Protein AF-A0A3E1RCQ3-F1 (afdb_monomer_lite)

Sequence (112 aa):
MHATRLQGERLDAWVAKAAGLQRQTLVPQPGERYDADGPSWHPDTFHPSVDWTHAARFLMDDWYNLEDCIANWFGPDWSLVPAFKAEPLAWFMRAFVATHFGEVLEDSAPAL

Foldseek 3Di:
DFLLPDDQLLLQLLLLVLLQAAEDPDDDDVPDEDDLPDSHDYSVHQTQQADCVNVVVLCVVCVVQLLVQQCVVQNNVSVPDPVCVVRVSNSSSSSSSCSRPNGDDDPDRDDD

Secondary structure (DSSP, 8-state):
-BGGG--HHHHHHHHHHHTTPEEP-SPPPTTPPP-TTSSEE-TTT--TTT-HHHHHHHHHHHHHHHHHHHHHHH-TTGGG-HHHHHSHHHHHHHHHHHHHH-SB--SSPPP-

Organism: NCBI:txid2184758

Structure (mmCIF, N/CA/C/O backbone):
data_AF-A0A3E1RCQ3-F1
#
_entry.id   AF-A0A3E1RCQ3-F1
#
loop_
_atom_site.group_PDB
_atom_site.id
_atom_site.type_symbol
_atom_site.label_atom_id
_atom_site.label_alt_id
_atom_site.label_comp_id
_atom_site.label_asym_id
_atom_site.label_entity_id
_atom_site.label_seq_id
_atom_site.pdbx_PDB_ins_code
_atom_site.Cartn_x
_atom_site.Cartn_y
_atom_site.Cartn_z
_atom_site.occupancy
_atom_site.B_iso_or_equiv
_atom_site.auth_seq_id
_atom_site.auth_comp_id
_atom_site.auth_asym_id
_atom_site.auth_atom_id
_atom_site.pdbx_PDB_model_num
ATOM 1 N N . MET A 1 1 ? -13.607 6.918 -4.939 1.00 90.81 1 MET A N 1
ATOM 2 C CA . MET A 1 1 ? -13.455 5.639 -4.209 1.00 90.81 1 MET A CA 1
ATOM 3 C C . MET A 1 1 ? -12.667 5.847 -2.920 1.00 90.81 1 MET A C 1
ATOM 5 O O . MET A 1 1 ? -11.805 6.708 -2.899 1.00 90.81 1 MET A O 1
ATOM 9 N N . HIS A 1 2 ? -12.924 5.071 -1.860 1.00 94.00 2 HIS A N 1
ATOM 10 C CA . HIS A 1 2 ? -12.123 5.148 -0.628 1.00 94.00 2 HIS A CA 1
ATOM 11 C C . HIS A 1 2 ? -10.822 4.331 -0.744 1.00 94.00 2 HIS A C 1
ATOM 13 O O . HIS A 1 2 ? -10.877 3.204 -1.240 1.00 94.00 2 HIS A O 1
ATOM 19 N N . ALA A 1 3 ? -9.689 4.842 -0.252 1.00 94.44 3 ALA A N 1
ATOM 20 C CA . ALA A 1 3 ? -8.379 4.181 -0.316 1.00 94.44 3 ALA A CA 1
ATOM 21 C C . ALA A 1 3 ? -8.403 2.783 0.322 1.00 94.44 3 ALA A C 1
ATOM 23 O O . ALA A 1 3 ? -7.903 1.823 -0.257 1.00 94.44 3 ALA A O 1
ATOM 24 N N . THR A 1 4 ? -9.113 2.623 1.443 1.00 95.75 4 THR A N 1
ATOM 25 C CA . THR A 1 4 ? -9.301 1.323 2.118 1.00 95.75 4 THR A CA 1
ATOM 26 C C . THR A 1 4 ? -10.014 0.256 1.272 1.00 95.75 4 THR A C 1
ATOM 28 O O . THR A 1 4 ? -9.994 -0.919 1.629 1.00 95.75 4 THR A O 1
ATOM 31 N N . ARG A 1 5 ? -10.640 0.638 0.149 1.00 95.19 5 ARG A N 1
ATOM 32 C CA . ARG A 1 5 ? -11.326 -0.270 -0.789 1.00 95.19 5 ARG A CA 1
ATOM 33 C C . ARG A 1 5 ? -10.487 -0.628 -2.021 1.00 95.19 5 ARG A C 1
ATOM 35 O O . ARG A 1 5 ? -10.973 -1.364 -2.874 1.00 95.19 5 ARG A O 1
ATOM 42 N N . LEU A 1 6 ? -9.258 -0.122 -2.139 1.00 95.69 6 LEU A N 1
ATOM 43 C CA . LEU A 1 6 ? -8.350 -0.482 -3.230 1.00 95.69 6 LEU A CA 1
ATOM 44 C C . LEU A 1 6 ? -7.918 -1.952 -3.140 1.00 95.69 6 LEU A C 1
ATOM 46 O O . LEU A 1 6 ? -7.605 -2.451 -2.057 1.00 95.69 6 LEU A O 1
ATOM 50 N N . GLN A 1 7 ? -7.878 -2.642 -4.280 1.00 95.12 7 GLN A N 1
ATOM 51 C CA . GLN A 1 7 ? -7.512 -4.058 -4.370 1.00 95.12 7 GLN A CA 1
ATOM 52 C C . GLN A 1 7 ? -6.796 -4.371 -5.689 1.00 95.12 7 GLN A C 1
ATOM 54 O O . GLN A 1 7 ? -7.030 -3.690 -6.692 1.00 95.12 7 GLN A O 1
ATOM 59 N N . GLY A 1 8 ? -5.967 -5.421 -5.664 1.00 94.75 8 GLY A N 1
ATOM 60 C CA . GLY A 1 8 ? -5.271 -5.987 -6.825 1.00 94.75 8 GLY A CA 1
ATOM 61 C C . GLY A 1 8 ? -4.496 -4.955 -7.643 1.00 94.75 8 GLY A C 1
ATOM 62 O O . GLY A 1 8 ? -4.032 -3.949 -7.110 1.00 94.75 8 GLY A O 1
ATOM 63 N N . GLU A 1 9 ? -4.466 -5.149 -8.961 1.00 94.19 9 GLU A N 1
ATOM 64 C CA . GLU A 1 9 ? -3.747 -4.281 -9.908 1.00 94.19 9 GLU A CA 1
ATOM 65 C C . GLU A 1 9 ? -4.111 -2.796 -9.777 1.00 94.19 9 GLU A C 1
ATOM 67 O O . GLU A 1 9 ? -3.294 -1.912 -10.027 1.00 94.19 9 GLU A O 1
ATOM 72 N N . ARG A 1 10 ? -5.348 -2.488 -9.365 1.00 94.81 10 ARG A N 1
ATOM 73 C CA . ARG A 1 10 ? -5.766 -1.102 -9.153 1.00 94.81 10 ARG A CA 1
ATOM 74 C C . ARG A 1 10 ? -5.067 -0.481 -7.945 1.00 94.81 10 ARG A C 1
ATOM 76 O O . ARG A 1 10 ? -4.732 0.699 -8.002 1.00 94.81 10 ARG A O 1
ATOM 83 N N . LEU A 1 11 ? -4.881 -1.238 -6.864 1.00 97.00 11 LEU A N 1
ATOM 84 C CA . LEU A 1 11 ? -4.070 -0.801 -5.727 1.00 97.00 11 LEU A CA 1
ATOM 85 C C . LEU A 1 11 ? -2.621 -0.598 -6.171 1.00 97.00 11 LEU A C 1
ATOM 87 O O . LEU A 1 11 ? -2.070 0.473 -5.933 1.00 97.00 11 LEU A O 1
ATOM 91 N N . ASP A 1 12 ? -2.054 -1.565 -6.887 1.00 96.94 12 ASP A N 1
ATOM 92 C CA . ASP A 1 12 ? -0.663 -1.514 -7.347 1.00 96.94 12 ASP A CA 1
ATOM 93 C C . ASP A 1 12 ? -0.402 -0.318 -8.280 1.00 96.94 12 ASP A C 1
ATOM 95 O O . ASP A 1 12 ? 0.601 0.379 -8.135 1.00 96.94 12 ASP A O 1
ATOM 99 N N . ALA A 1 13 ? -1.349 0.023 -9.159 1.00 95.69 13 ALA A N 1
ATOM 100 C CA . ALA A 1 13 ? -1.271 1.222 -9.995 1.00 95.69 13 ALA A CA 1
ATOM 101 C C . ALA A 1 13 ? -1.284 2.526 -9.171 1.00 95.69 13 ALA A C 1
ATOM 103 O O . ALA A 1 13 ? -0.554 3.471 -9.475 1.00 95.69 13 ALA A O 1
ATOM 104 N N . TRP A 1 14 ? -2.098 2.605 -8.112 1.00 96.62 14 TRP A N 1
ATOM 105 C CA . TRP A 1 14 ? -2.086 3.768 -7.216 1.00 96.62 14 TRP A CA 1
ATOM 106 C C . TRP A 1 14 ? -0.791 3.862 -6.408 1.00 96.62 14 TRP A C 1
ATOM 108 O O . TRP A 1 14 ? -0.293 4.971 -6.220 1.00 96.62 14 TRP A O 1
ATOM 118 N N . VAL A 1 15 ? -0.215 2.729 -5.996 1.00 96.62 15 VAL A N 1
ATOM 119 C CA . VAL A 1 15 ? 1.114 2.688 -5.369 1.00 96.62 15 VAL A CA 1
ATOM 120 C C . VAL A 1 15 ? 2.174 3.187 -6.345 1.00 96.62 15 VAL A C 1
ATOM 122 O O . VAL A 1 15 ? 2.964 4.049 -5.980 1.00 96.62 15 VAL A O 1
ATOM 125 N N . ALA A 1 16 ? 2.150 2.729 -7.599 1.00 95.88 16 ALA A N 1
ATOM 126 C CA . ALA A 1 16 ? 3.074 3.201 -8.626 1.00 95.88 16 ALA A CA 1
ATOM 127 C C . ALA A 1 16 ? 2.975 4.720 -8.835 1.00 95.88 16 ALA A C 1
ATOM 129 O O . ALA A 1 16 ? 3.998 5.397 -8.923 1.00 95.88 16 ALA A O 1
ATOM 130 N N . LYS A 1 17 ? 1.753 5.274 -8.835 1.00 95.75 17 LYS A N 1
ATOM 131 C CA . LYS A 1 17 ? 1.537 6.727 -8.913 1.00 95.75 17 LYS A CA 1
ATOM 132 C C . LYS A 1 17 ? 2.090 7.460 -7.690 1.00 95.75 17 LYS A C 1
ATOM 134 O O . LYS A 1 17 ? 2.747 8.482 -7.860 1.00 95.75 17 LYS A O 1
ATOM 139 N N . ALA A 1 18 ? 1.818 6.963 -6.482 1.00 95.19 18 ALA A N 1
ATOM 140 C CA . ALA A 1 18 ? 2.326 7.544 -5.234 1.00 95.19 18 ALA A CA 1
ATOM 141 C C . ALA A 1 18 ? 3.862 7.539 -5.199 1.00 95.19 18 ALA A C 1
ATOM 143 O O . ALA A 1 18 ? 4.475 8.537 -4.837 1.00 95.19 18 ALA A O 1
ATOM 144 N N . ALA A 1 19 ? 4.472 6.452 -5.674 1.00 94.19 19 ALA A N 1
ATOM 145 C CA . ALA A 1 19 ? 5.917 6.289 -5.781 1.00 94.19 19 ALA A CA 1
ATOM 146 C C . ALA A 1 19 ? 6.553 7.058 -6.959 1.00 94.19 19 ALA A C 1
ATOM 148 O O . ALA A 1 19 ? 7.769 7.007 -7.134 1.00 94.19 19 ALA A O 1
ATOM 149 N N . GLY A 1 20 ? 5.762 7.754 -7.785 1.00 94.06 20 GLY A N 1
ATOM 150 C CA . GLY A 1 20 ? 6.262 8.504 -8.941 1.00 94.06 20 GLY A CA 1
ATOM 151 C C . GLY A 1 20 ? 6.854 7.632 -10.055 1.00 94.06 20 GLY A C 1
ATOM 152 O O . GLY A 1 20 ? 7.666 8.119 -10.842 1.00 94.06 20 GLY A O 1
ATOM 153 N N . LEU A 1 21 ? 6.472 6.353 -10.129 1.00 94.25 21 LEU A N 1
ATOM 154 C CA . LEU A 1 21 ? 6.971 5.418 -11.135 1.00 94.25 21 LEU A CA 1
ATOM 155 C C . LEU A 1 21 ? 6.322 5.680 -12.497 1.00 94.25 21 LEU A C 1
ATOM 157 O O . LEU A 1 21 ? 5.115 5.894 -12.614 1.00 94.25 21 LEU A O 1
ATOM 161 N N . GLN A 1 22 ? 7.124 5.584 -13.554 1.00 93.19 22 GLN A N 1
ATOM 162 C CA . GLN A 1 22 ? 6.669 5.718 -14.934 1.00 93.19 22 GLN A CA 1
ATOM 163 C C . GLN A 1 22 ? 6.176 4.376 -15.473 1.00 93.19 22 GLN A C 1
ATOM 165 O O . GLN A 1 22 ? 6.839 3.349 -15.324 1.00 93.19 22 GLN A O 1
ATOM 170 N N . ARG A 1 23 ? 5.014 4.362 -16.127 1.00 92.38 23 ARG A N 1
ATOM 171 C CA . ARG A 1 23 ? 4.493 3.124 -16.707 1.00 92.38 23 ARG A CA 1
ATOM 172 C C . ARG A 1 23 ? 5.324 2.704 -17.920 1.00 92.38 23 ARG A C 1
ATOM 174 O O . ARG A 1 23 ? 5.463 3.458 -18.880 1.00 92.38 23 ARG A O 1
ATOM 181 N N . GLN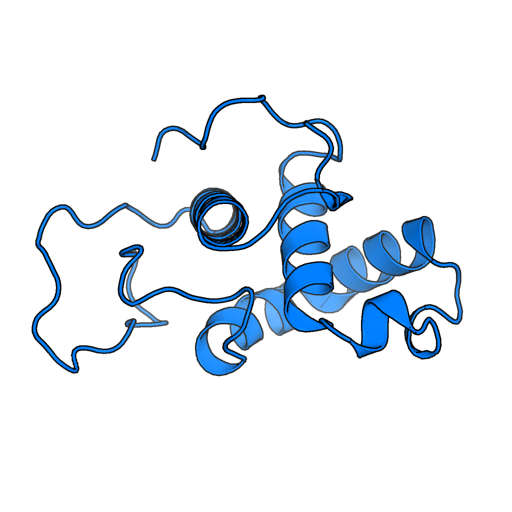 A 1 24 ? 5.821 1.473 -17.903 1.00 91.25 24 GLN A N 1
ATOM 182 C CA . GLN A 1 24 ? 6.447 0.855 -19.066 1.00 91.25 24 GLN A CA 1
ATOM 183 C C . GLN A 1 24 ? 5.388 0.525 -20.120 1.00 91.25 24 GLN A C 1
ATOM 185 O O . GLN A 1 24 ? 4.312 0.015 -19.807 1.00 91.25 24 GLN A O 1
ATOM 190 N N . THR A 1 25 ? 5.700 0.818 -21.382 1.00 87.12 25 THR A N 1
ATOM 191 C CA . THR A 1 25 ? 4.843 0.497 -22.536 1.00 87.12 25 THR A CA 1
ATOM 192 C C . THR A 1 25 ? 5.209 -0.828 -23.194 1.00 87.12 25 THR A C 1
ATOM 194 O O . THR A 1 25 ? 4.394 -1.404 -23.913 1.00 87.12 25 THR A O 1
ATOM 197 N N . LEU A 1 26 ? 6.436 -1.301 -22.970 1.00 89.69 26 LEU A N 1
ATOM 198 C CA . LEU A 1 26 ? 6.903 -2.589 -23.456 1.00 89.69 26 LEU A CA 1
ATOM 199 C C . LEU A 1 26 ? 6.433 -3.685 -22.506 1.00 89.69 26 LEU A C 1
ATOM 201 O O . LEU A 1 26 ? 6.574 -3.558 -21.292 1.00 89.69 26 LEU A O 1
ATOM 205 N N . VAL A 1 27 ? 5.892 -4.756 -23.084 1.00 89.75 27 VAL A N 1
ATOM 206 C CA . VAL A 1 27 ? 5.492 -5.946 -22.333 1.00 89.75 27 VAL A CA 1
ATOM 207 C C . VAL A 1 27 ? 6.758 -6.648 -21.824 1.00 89.75 27 VAL A C 1
ATOM 209 O O . VAL A 1 27 ? 7.629 -6.950 -22.649 1.00 89.75 27 VAL A O 1
ATOM 212 N N . PRO A 1 28 ? 6.871 -6.919 -20.511 1.00 91.38 28 PRO A N 1
ATOM 213 C CA . PRO A 1 28 ? 7.996 -7.644 -19.937 1.00 91.38 28 PRO A CA 1
ATOM 214 C C . PRO A 1 28 ? 8.136 -9.042 -20.538 1.00 91.38 28 PRO A C 1
ATOM 216 O O . PRO A 1 28 ? 7.154 -9.699 -20.897 1.00 91.38 28 PRO A O 1
ATOM 219 N N . GLN A 1 29 ? 9.369 -9.527 -20.639 1.00 92.19 29 GLN A N 1
ATOM 220 C CA . GLN A 1 29 ? 9.626 -10.890 -21.088 1.00 92.19 29 GLN A CA 1
ATOM 221 C C . GLN A 1 29 ? 9.170 -11.908 -20.030 1.00 92.19 29 GLN A C 1
ATOM 223 O O . GLN A 1 29 ? 9.164 -11.612 -18.833 1.00 92.19 29 GLN A O 1
ATOM 228 N N . PRO A 1 30 ? 8.826 -13.147 -20.426 1.00 89.56 30 PRO A N 1
ATOM 229 C CA . PRO A 1 30 ? 8.498 -14.193 -19.464 1.00 89.56 30 PRO A CA 1
ATOM 230 C C . PRO A 1 30 ? 9.619 -14.394 -18.431 1.00 89.56 30 PRO A C 1
ATOM 232 O O . PRO A 1 30 ? 10.751 -14.717 -18.786 1.00 89.56 30 PRO A O 1
ATOM 235 N N . GLY A 1 31 ? 9.290 -14.229 -17.148 1.00 88.56 31 GLY A N 1
ATOM 236 C CA . GLY A 1 31 ? 10.238 -14.369 -16.035 1.00 88.56 31 GLY A CA 1
ATOM 237 C C . GLY A 1 31 ? 11.061 -13.116 -15.720 1.00 88.56 31 GLY A C 1
ATOM 238 O O . GLY A 1 31 ? 11.865 -13.149 -14.786 1.00 88.56 31 GLY A O 1
ATOM 239 N N . GLU A 1 32 ? 10.855 -12.022 -16.454 1.00 90.44 32 GLU A N 1
ATOM 240 C CA . GLU A 1 32 ? 11.392 -10.712 -16.099 1.00 90.44 32 GLU A CA 1
ATOM 241 C C . GLU A 1 32 ? 10.824 -10.265 -14.745 1.00 90.44 32 GLU A C 1
ATOM 243 O O . GLU A 1 32 ? 9.639 -10.441 -14.456 1.00 90.44 32 GLU A O 1
ATOM 248 N N . ARG A 1 33 ? 11.694 -9.737 -13.881 1.00 89.88 33 ARG A N 1
ATOM 249 C CA . ARG A 1 33 ? 11.328 -9.269 -12.540 1.00 89.88 33 ARG A CA 1
ATOM 250 C C . ARG A 1 33 ? 11.207 -7.756 -12.542 1.00 89.88 33 ARG A C 1
ATOM 252 O O . ARG A 1 33 ? 11.860 -7.085 -13.334 1.00 89.88 33 ARG A O 1
ATOM 259 N N . TYR A 1 34 ? 10.411 -7.235 -11.617 1.00 90.75 34 TYR A N 1
ATOM 260 C CA . TYR A 1 34 ? 10.408 -5.809 -11.336 1.00 90.75 34 TYR A CA 1
ATOM 261 C C . TYR A 1 34 ? 11.795 -5.350 -10.861 1.00 90.75 34 TYR A C 1
ATOM 263 O O . TYR A 1 34 ? 12.408 -5.979 -9.995 1.00 90.75 34 TYR A O 1
ATOM 271 N N . ASP A 1 35 ? 12.276 -4.255 -11.444 1.00 89.94 35 ASP A N 1
ATOM 272 C CA . ASP A 1 35 ? 13.501 -3.576 -11.037 1.00 89.94 35 ASP A CA 1
ATOM 273 C C . ASP A 1 35 ? 13.170 -2.532 -9.963 1.00 89.94 35 ASP A C 1
ATOM 275 O O . ASP A 1 35 ? 12.663 -1.453 -10.265 1.00 89.94 35 ASP A O 1
ATOM 279 N N . ALA A 1 36 ? 13.447 -2.861 -8.699 1.00 86.00 36 ALA A N 1
ATOM 280 C CA . ALA A 1 36 ? 13.122 -2.012 -7.551 1.00 86.00 36 ALA A CA 1
ATOM 281 C C . ALA A 1 36 ? 13.939 -0.709 -7.469 1.00 86.00 36 ALA A C 1
ATOM 283 O O . ALA A 1 36 ? 13.557 0.208 -6.730 1.00 86.00 36 ALA A O 1
ATOM 284 N N . ASP A 1 37 ? 15.039 -0.625 -8.219 1.00 85.56 37 ASP A N 1
ATOM 285 C CA . ASP A 1 37 ? 15.884 0.566 -8.313 1.00 85.56 37 ASP A CA 1
ATOM 286 C C . ASP A 1 37 ? 15.581 1.395 -9.571 1.00 85.56 37 ASP A C 1
ATOM 288 O O . ASP A 1 37 ? 16.044 2.533 -9.701 1.00 85.56 37 ASP A O 1
ATOM 292 N N . GLY A 1 38 ? 14.772 0.851 -10.482 1.00 87.12 38 GLY A N 1
ATOM 293 C CA . GLY A 1 38 ? 14.351 1.504 -11.711 1.00 87.12 38 GLY A CA 1
ATOM 294 C C . GLY A 1 38 ? 13.245 2.548 -11.495 1.00 87.12 38 GLY A C 1
ATOM 295 O O .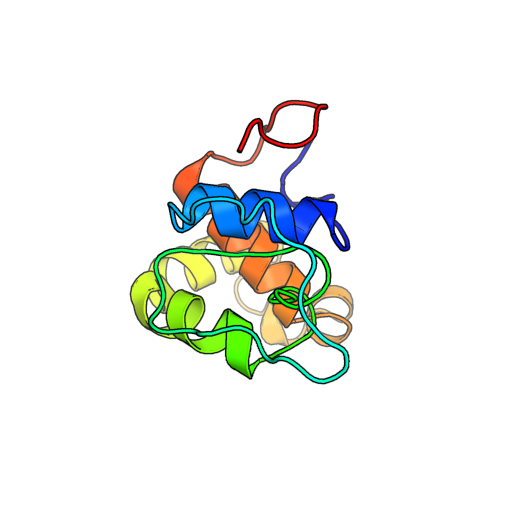 GLY A 1 38 ? 12.460 2.466 -10.552 1.00 87.12 38 GLY A O 1
ATOM 296 N N . PRO A 1 39 ? 13.109 3.535 -12.402 1.00 90.75 39 PRO A N 1
ATOM 297 C CA . 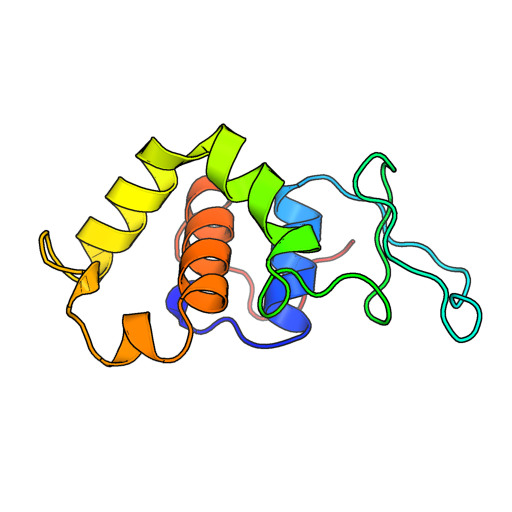PRO A 1 39 ? 12.074 4.568 -12.313 1.00 90.75 39 PRO A CA 1
ATOM 298 C C . PRO A 1 39 ? 10.717 4.101 -12.863 1.00 90.75 39 PRO A C 1
ATOM 300 O O . PRO A 1 39 ? 9.864 4.923 -13.198 1.00 90.75 39 PRO A O 1
ATOM 303 N N . SER A 1 40 ? 10.533 2.802 -13.090 1.00 92.69 40 SER A N 1
ATOM 304 C CA . SER A 1 40 ? 9.536 2.292 -14.023 1.00 92.69 40 SER A CA 1
ATOM 305 C C . SER A 1 40 ? 8.811 1.065 -13.493 1.00 92.69 40 SER A C 1
ATOM 307 O O . SER A 1 40 ? 9.417 0.235 -12.831 1.00 92.69 40 SER A O 1
ATOM 309 N N . TRP A 1 41 ? 7.530 0.923 -13.831 1.00 93.94 41 TRP A N 1
ATOM 310 C CA . TRP A 1 41 ? 6.696 -0.205 -13.404 1.00 93.94 41 TRP A CA 1
ATOM 311 C C . TRP A 1 41 ? 5.885 -0.787 -14.571 1.00 93.94 41 TRP A C 1
ATOM 313 O O . TRP A 1 41 ? 5.582 -0.088 -15.542 1.00 93.94 41 TRP A O 1
ATOM 323 N N . HIS A 1 42 ? 5.486 -2.055 -14.455 1.00 93.94 42 HIS A N 1
ATOM 324 C CA . HIS A 1 42 ? 4.545 -2.713 -15.364 1.00 93.94 42 HIS A CA 1
ATOM 325 C C . HIS A 1 42 ? 3.560 -3.571 -14.550 1.00 93.94 42 HIS A C 1
ATOM 327 O O . HIS A 1 42 ? 4.003 -4.225 -13.605 1.00 93.94 42 HIS A O 1
ATOM 333 N N . PRO A 1 43 ? 2.254 -3.618 -14.889 1.00 92.94 43 PRO A N 1
ATOM 334 C CA . PRO A 1 43 ? 1.265 -4.399 -14.136 1.00 92.94 43 PRO A CA 1
ATOM 335 C C . PRO A 1 43 ? 1.598 -5.892 -14.044 1.00 92.94 43 PRO A C 1
ATOM 337 O O . PRO A 1 43 ? 1.265 -6.523 -13.055 1.00 92.94 43 PRO A O 1
ATOM 340 N N . ASP A 1 44 ? 2.297 -6.451 -15.033 1.00 93.31 44 ASP A N 1
ATOM 341 C CA . ASP A 1 44 ? 2.659 -7.876 -15.015 1.00 93.31 44 ASP A CA 1
ATOM 342 C C . ASP A 1 44 ? 3.795 -8.208 -14.034 1.00 93.31 44 ASP A C 1
ATOM 344 O O . ASP A 1 44 ? 3.917 -9.358 -13.613 1.00 93.31 44 ASP A O 1
ATOM 348 N N . THR A 1 45 ? 4.622 -7.232 -13.645 1.00 94.06 45 THR A N 1
ATOM 349 C CA . THR A 1 45 ? 5.820 -7.468 -12.818 1.00 94.06 45 THR A CA 1
ATOM 350 C C . THR A 1 45 ? 5.790 -6.750 -11.472 1.00 94.06 45 THR A C 1
ATOM 352 O O . THR A 1 45 ? 6.444 -7.212 -10.540 1.00 94.06 45 THR A O 1
ATOM 355 N N . PHE A 1 46 ? 5.021 -5.667 -11.328 1.00 95.62 46 PHE A N 1
ATOM 356 C CA . PHE A 1 46 ? 4.962 -4.847 -10.118 1.00 95.62 46 PHE A CA 1
ATOM 357 C C . PHE A 1 46 ? 3.710 -5.140 -9.280 1.00 95.62 46 PHE A C 1
ATOM 359 O O . PHE A 1 46 ? 2.622 -4.657 -9.580 1.00 95.62 46 PHE A O 1
ATOM 366 N N . HIS A 1 47 ? 3.904 -5.892 -8.192 1.00 96.56 47 HIS A N 1
ATOM 367 C CA . HIS A 1 47 ? 2.828 -6.414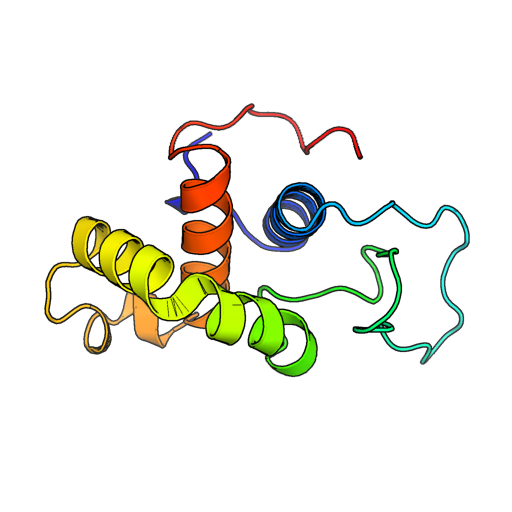 -7.328 1.00 96.56 47 HIS A CA 1
ATOM 368 C C . HIS A 1 47 ? 3.033 -6.104 -5.831 1.00 96.56 47 HIS A C 1
ATOM 370 O O . HIS A 1 47 ? 3.101 -7.029 -5.017 1.00 96.56 47 HIS A O 1
ATOM 376 N N . PRO A 1 48 ? 3.200 -4.835 -5.416 1.00 96.88 48 PRO A N 1
ATOM 377 C CA . PRO A 1 48 ? 3.487 -4.490 -4.020 1.00 96.88 48 PRO A CA 1
ATOM 378 C C . PRO A 1 48 ? 2.351 -4.838 -3.045 1.00 96.88 48 PRO A C 1
ATOM 380 O O . PRO A 1 48 ? 2.596 -5.006 -1.853 1.00 96.88 48 PRO A O 1
ATOM 383 N N . SER A 1 49 ? 1.109 -5.000 -3.507 1.00 97.12 49 SER A N 1
ATOM 384 C CA . SER A 1 49 ? 0.004 -5.430 -2.642 1.00 97.12 49 SER A CA 1
ATOM 385 C C . SER A 1 49 ? 0.112 -6.881 -2.150 1.00 97.12 49 SER A C 1
ATOM 387 O O . SER A 1 49 ? -0.572 -7.236 -1.185 1.00 97.12 49 SER A O 1
ATOM 389 N N . VAL A 1 50 ? 0.969 -7.708 -2.765 1.00 96.94 50 VAL A N 1
ATOM 390 C CA . VAL A 1 50 ? 1.124 -9.140 -2.436 1.00 96.94 50 VAL A CA 1
ATOM 391 C C . VAL A 1 50 ? 2.576 -9.632 -2.354 1.00 96.94 50 VAL A C 1
ATOM 393 O O . VAL A 1 50 ? 2.810 -10.698 -1.786 1.00 96.94 50 VAL A O 1
ATOM 396 N N . ASP A 1 51 ? 3.555 -8.875 -2.858 1.00 95.81 51 ASP A N 1
ATOM 397 C CA . ASP A 1 51 ? 4.978 -9.232 -2.833 1.00 95.81 51 ASP A CA 1
ATOM 398 C C . ASP A 1 51 ? 5.797 -8.260 -1.965 1.00 95.81 51 ASP A C 1
ATOM 400 O O . ASP A 1 51 ? 5.955 -7.074 -2.271 1.00 95.81 51 ASP A O 1
ATOM 404 N N . TRP A 1 52 ? 6.368 -8.786 -0.876 1.00 94.00 52 TRP A N 1
ATOM 405 C CA . TRP A 1 52 ? 7.188 -8.017 0.062 1.00 94.00 52 TRP A CA 1
ATOM 406 C C . TRP A 1 52 ? 8.430 -7.411 -0.586 1.00 94.00 52 TRP A C 1
ATOM 408 O O . TRP A 1 52 ? 8.855 -6.338 -0.169 1.00 94.00 52 TRP A O 1
ATOM 418 N N . THR A 1 53 ? 9.013 -8.061 -1.595 1.00 92.31 53 THR A N 1
ATOM 419 C CA . THR A 1 53 ? 10.214 -7.546 -2.267 1.00 92.31 53 THR A CA 1
ATOM 420 C C . THR A 1 53 ? 9.927 -6.265 -3.048 1.00 92.31 53 THR A C 1
ATOM 422 O O . THR A 1 53 ? 10.814 -5.429 -3.195 1.00 92.31 53 THR A O 1
ATOM 425 N N . HIS A 1 54 ? 8.676 -6.069 -3.473 1.00 93.94 54 HIS A N 1
ATOM 426 C CA . HIS A 1 54 ? 8.221 -4.856 -4.148 1.00 93.94 54 HIS A CA 1
ATOM 427 C C . HIS A 1 54 ? 7.773 -3.778 -3.153 1.00 93.94 54 HIS A C 1
ATOM 429 O O . HIS A 1 54 ? 7.970 -2.592 -3.400 1.00 93.94 54 HIS A O 1
ATOM 435 N N . ALA A 1 55 ? 7.183 -4.178 -2.022 1.00 93.62 55 ALA A N 1
ATOM 436 C CA . ALA A 1 55 ? 6.622 -3.253 -1.039 1.00 93.62 55 ALA A CA 1
ATOM 437 C C . ALA A 1 55 ? 7.624 -2.733 -0.000 1.00 93.62 55 ALA A C 1
ATOM 439 O O . ALA A 1 55 ? 7.451 -1.626 0.507 1.00 93.62 55 ALA A O 1
ATOM 440 N N . ALA A 1 56 ? 8.648 -3.523 0.348 1.00 91.31 56 ALA A N 1
ATOM 441 C CA . ALA A 1 56 ? 9.496 -3.282 1.518 1.00 91.31 56 ALA A CA 1
ATOM 442 C C . ALA A 1 56 ? 10.102 -1.876 1.548 1.00 91.31 56 ALA A C 1
ATOM 444 O O . ALA A 1 56 ? 10.134 -1.250 2.605 1.00 91.31 56 ALA A O 1
ATOM 445 N N . ARG A 1 57 ? 10.538 -1.362 0.393 1.00 91.19 57 ARG A N 1
ATOM 446 C CA . ARG A 1 57 ? 11.101 -0.014 0.272 1.00 91.19 57 ARG A CA 1
ATOM 447 C C . ARG A 1 57 ? 10.125 1.062 0.749 1.00 91.19 57 ARG A C 1
ATOM 449 O O . ARG A 1 57 ? 10.492 1.880 1.582 1.00 91.19 57 ARG A O 1
ATOM 456 N N . PHE A 1 58 ? 8.874 1.007 0.294 1.00 93.00 58 PHE A N 1
ATOM 457 C CA . PHE A 1 58 ? 7.848 1.982 0.672 1.00 93.00 58 PHE A CA 1
ATOM 458 C C . PHE A 1 58 ? 7.549 1.948 2.176 1.00 93.00 58 PHE A C 1
ATOM 460 O O . PHE A 1 58 ? 7.298 2.985 2.779 1.00 93.00 58 PHE A O 1
ATOM 467 N N . LEU A 1 59 ? 7.615 0.762 2.793 1.00 93.94 59 LEU A N 1
ATOM 468 C CA . LEU A 1 59 ? 7.399 0.609 4.234 1.00 93.94 59 LEU A CA 1
ATOM 469 C C . LEU A 1 59 ? 8.548 1.186 5.055 1.00 93.94 59 LEU A C 1
ATOM 471 O O . LEU A 1 59 ? 8.308 1.809 6.082 1.00 93.94 59 LEU A O 1
ATOM 475 N N . MET A 1 60 ? 9.789 0.950 4.624 1.00 92.38 60 MET A N 1
ATOM 476 C CA . MET A 1 60 ? 10.974 1.436 5.331 1.00 92.38 60 MET A CA 1
ATOM 477 C C . MET A 1 60 ? 11.090 2.958 5.262 1.00 92.38 60 MET A C 1
ATOM 479 O O . MET A 1 60 ? 11.456 3.578 6.258 1.00 92.38 60 MET A O 1
ATOM 483 N N . ASP A 1 61 ? 10.758 3.544 4.112 1.00 92.31 61 ASP A N 1
ATOM 484 C CA . ASP A 1 61 ? 10.910 4.980 3.882 1.00 92.31 61 ASP A CA 1
ATOM 485 C C . ASP A 1 61 ? 9.841 5.814 4.617 1.00 92.31 61 ASP A C 1
ATOM 487 O O . ASP A 1 61 ? 10.108 6.963 4.965 1.00 92.31 61 ASP A O 1
ATOM 491 N N . ASP A 1 62 ? 8.655 5.246 4.888 1.00 93.62 62 ASP A N 1
ATOM 492 C CA . ASP A 1 62 ? 7.494 5.997 5.398 1.00 93.62 62 ASP A CA 1
ATOM 493 C C . ASP A 1 62 ? 6.802 5.356 6.622 1.00 93.62 62 ASP A C 1
ATOM 495 O O . ASP A 1 62 ? 5.644 5.654 6.920 1.00 93.62 62 ASP A O 1
ATOM 499 N N . TRP A 1 63 ? 7.496 4.469 7.353 1.00 95.62 63 TRP A N 1
ATOM 500 C CA . TRP A 1 63 ? 6.898 3.623 8.402 1.00 95.62 63 TRP A CA 1
ATOM 501 C C . TRP A 1 63 ? 5.966 4.373 9.362 1.00 95.62 63 TRP A C 1
ATOM 503 O O . TRP A 1 63 ? 4.845 3.927 9.588 1.00 95.62 63 TRP A O 1
ATOM 513 N N . TYR A 1 64 ? 6.401 5.511 9.909 1.00 96.00 64 TYR A N 1
ATOM 514 C CA . TYR A 1 64 ? 5.628 6.237 10.921 1.00 96.00 64 TYR A CA 1
ATOM 515 C C . TYR A 1 64 ? 4.290 6.765 10.388 1.00 96.00 64 TYR A C 1
ATOM 517 O O . TYR A 1 64 ? 3.268 6.608 11.050 1.00 96.00 64 TYR A O 1
ATOM 525 N N . ASN A 1 65 ? 4.263 7.328 9.177 1.00 96.75 65 ASN A N 1
ATOM 526 C CA . ASN A 1 65 ? 3.017 7.826 8.589 1.00 96.75 65 ASN A CA 1
ATOM 527 C C . ASN A 1 65 ? 2.078 6.670 8.219 1.00 96.75 65 ASN A C 1
ATOM 529 O O . ASN A 1 65 ? 0.858 6.786 8.355 1.00 96.75 65 ASN A O 1
ATOM 533 N N . LEU A 1 66 ? 2.640 5.543 7.774 1.00 97.25 66 LEU A N 1
ATOM 534 C CA . LEU A 1 66 ? 1.875 4.332 7.482 1.00 97.25 66 LEU A CA 1
ATOM 535 C C . LEU A 1 66 ? 1.262 3.737 8.748 1.00 97.25 66 LEU A C 1
ATOM 537 O O . LEU A 1 66 ? 0.079 3.398 8.751 1.00 97.25 66 LEU A O 1
ATOM 541 N N . GLU A 1 67 ? 2.050 3.622 9.815 1.00 97.19 67 GLU A N 1
ATOM 542 C CA . GLU A 1 67 ? 1.605 3.116 11.110 1.00 97.19 67 GLU A CA 1
ATOM 543 C C . GLU A 1 67 ? 0.488 3.992 11.685 1.00 97.19 67 GLU A C 1
ATOM 545 O O . GLU A 1 67 ? -0.560 3.458 12.050 1.00 97.19 67 GLU A O 1
ATOM 550 N N . ASP A 1 68 ? 0.648 5.318 11.671 1.00 97.44 68 ASP A N 1
ATOM 551 C CA . ASP A 1 68 ? -0.389 6.255 12.114 1.00 97.44 68 ASP A CA 1
ATOM 552 C C . ASP A 1 68 ? -1.670 6.119 11.279 1.00 97.44 68 ASP A C 1
ATOM 554 O O . ASP A 1 68 ? -2.780 6.077 11.817 1.00 97.44 68 ASP A O 1
ATOM 558 N N . CYS A 1 69 ? -1.542 6.001 9.954 1.00 97.56 69 CYS A N 1
ATOM 559 C CA . CYS A 1 69 ? -2.679 5.811 9.056 1.00 97.56 69 CYS A CA 1
ATOM 560 C C . CYS A 1 69 ? -3.437 4.506 9.362 1.00 97.56 69 CYS A C 1
ATOM 5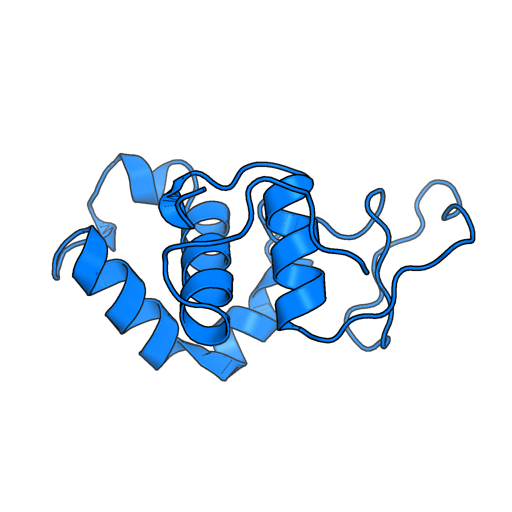62 O O . CYS A 1 69 ? -4.663 4.506 9.490 1.00 97.56 69 CYS A O 1
ATOM 564 N N . ILE A 1 70 ? -2.715 3.403 9.565 1.00 97.81 70 ILE A N 1
ATOM 565 C CA . ILE A 1 70 ? -3.301 2.101 9.906 1.00 97.81 70 ILE A CA 1
ATOM 566 C C . ILE A 1 70 ? -3.938 2.137 11.299 1.00 97.81 70 ILE A C 1
ATOM 568 O O . ILE A 1 70 ? -5.054 1.638 11.471 1.00 97.81 70 ILE A O 1
ATOM 572 N N . ALA A 1 71 ? -3.279 2.754 12.280 1.00 97.75 71 ALA A N 1
ATOM 573 C CA . ALA A 1 71 ? -3.807 2.912 13.629 1.00 97.75 71 ALA A CA 1
ATOM 574 C C . ALA A 1 71 ? -5.080 3.773 13.649 1.00 97.75 71 ALA A C 1
ATOM 576 O O . ALA A 1 71 ? -6.005 3.478 14.404 1.00 97.75 71 ALA A O 1
ATOM 577 N N . ASN A 1 72 ? -5.190 4.778 12.779 1.00 97.12 72 ASN A N 1
ATOM 578 C CA . ASN A 1 72 ? -6.419 5.562 12.630 1.00 97.12 72 ASN A CA 1
ATOM 579 C C . ASN A 1 72 ? -7.585 4.734 12.068 1.00 97.12 72 ASN A C 1
ATOM 581 O O . ASN A 1 72 ? -8.737 4.965 12.437 1.00 97.12 72 ASN A O 1
ATOM 585 N N . TRP A 1 73 ? -7.313 3.752 11.205 1.00 97.25 73 TRP A N 1
ATOM 586 C CA . TRP A 1 73 ? -8.352 2.885 10.639 1.00 97.25 73 TRP A CA 1
ATOM 587 C C . TRP A 1 73 ? -8.775 1.746 11.565 1.00 97.25 73 TRP A C 1
ATOM 589 O O . TRP A 1 73 ? -9.952 1.384 11.599 1.00 97.25 73 TRP A O 1
ATOM 599 N N . PHE A 1 74 ? -7.826 1.162 12.292 1.00 97.12 74 PHE A N 1
ATOM 600 C CA . PHE A 1 74 ? -8.028 -0.084 13.035 1.00 97.12 74 PHE A CA 1
ATOM 601 C C . PHE A 1 74 ? -7.882 0.045 14.553 1.00 97.12 74 PHE A C 1
ATOM 603 O O . PHE A 1 74 ? -8.206 -0.899 15.274 1.00 97.12 74 PHE A O 1
ATOM 610 N N . GLY A 1 75 ? -7.428 1.195 15.047 1.00 97.25 75 GLY A N 1
ATOM 611 C CA . GLY A 1 75 ? -7.044 1.406 16.439 1.00 97.25 75 GLY A CA 1
ATOM 612 C C . GLY A 1 75 ? -5.588 1.009 16.732 1.00 97.25 75 GLY A C 1
ATOM 613 O O . GLY A 1 75 ? -4.894 0.474 15.868 1.00 97.25 75 GLY A O 1
ATOM 614 N N . PRO A 1 76 ? -5.108 1.243 17.967 1.00 96.00 76 PRO A N 1
ATOM 615 C CA . PRO A 1 76 ? -3.712 1.005 18.353 1.00 96.00 76 PRO A CA 1
ATOM 616 C C . PRO A 1 76 ? -3.288 -0.471 18.272 1.00 96.00 76 PRO A C 1
ATOM 618 O O . PRO A 1 76 ? -2.123 -0.762 18.026 1.00 96.00 76 PRO A O 1
ATOM 621 N N . ASP A 1 77 ? -4.229 -1.409 18.406 1.00 96.62 77 ASP A N 1
ATOM 622 C CA . ASP A 1 77 ? -3.982 -2.854 18.313 1.00 96.62 77 ASP A CA 1
ATOM 623 C C . ASP A 1 77 ? -4.199 -3.402 16.888 1.00 96.62 77 ASP A C 1
ATOM 625 O O . ASP A 1 77 ? -4.568 -4.566 16.698 1.00 96.62 77 ASP A O 1
ATOM 629 N N . TRP A 1 78 ? -3.991 -2.568 15.863 1.00 97.19 78 TRP A N 1
ATOM 630 C CA . TRP A 1 78 ? -4.263 -2.887 14.456 1.00 97.19 78 TRP A CA 1
ATOM 631 C C . TRP A 1 78 ? -3.624 -4.199 13.984 1.00 97.19 78 TRP A C 1
ATOM 633 O O . TRP A 1 78 ? -4.220 -4.940 13.201 1.00 97.19 78 TRP A O 1
ATOM 643 N N . SER A 1 79 ? -2.446 -4.540 14.512 1.00 95.88 79 SER A N 1
ATOM 644 C CA . SER A 1 79 ? -1.709 -5.764 14.169 1.00 95.88 79 SER A CA 1
ATOM 645 C C . SER A 1 79 ? -2.432 -7.053 14.586 1.00 95.88 79 SER A C 1
ATOM 647 O O . SER A 1 79 ? -2.145 -8.135 14.064 1.00 95.88 79 SER A O 1
ATOM 649 N N . LEU A 1 80 ? -3.401 -6.955 15.503 1.00 96.75 80 LEU A N 1
ATOM 650 C CA . LEU A 1 80 ? -4.230 -8.066 15.964 1.00 96.75 80 LEU A CA 1
ATOM 651 C C . LEU A 1 80 ? -5.541 -8.197 15.180 1.00 96.75 80 LEU A C 1
ATOM 653 O O . LEU A 1 80 ? -6.201 -9.235 15.278 1.00 96.75 80 LEU A O 1
ATOM 657 N N . VAL A 1 81 ? -5.916 -7.194 14.380 1.00 97.75 81 VAL A N 1
ATOM 658 C CA . VAL A 1 81 ? -7.176 -7.197 13.629 1.00 97.75 81 VAL A CA 1
ATOM 659 C C . VAL A 1 81 ? -7.146 -8.285 12.545 1.00 97.75 81 VAL A C 1
ATOM 661 O O . VAL A 1 81 ? -6.257 -8.273 11.690 1.00 97.75 81 VAL A O 1
ATOM 664 N N . PRO A 1 82 ? -8.127 -9.212 12.502 1.00 97.75 82 PRO A N 1
ATOM 665 C CA . PRO A 1 82 ? -8.117 -10.323 11.545 1.00 97.75 82 PRO A CA 1
ATOM 666 C C . PRO A 1 82 ? -8.022 -9.888 10.079 1.00 97.75 82 PRO A C 1
ATOM 668 O O . PRO A 1 82 ? -7.289 -10.497 9.304 1.00 97.75 82 PRO A O 1
ATOM 671 N N . ALA A 1 83 ? -8.721 -8.810 9.710 1.00 95.00 83 ALA A N 1
ATOM 672 C CA . ALA A 1 83 ? -8.691 -8.263 8.356 1.00 95.00 83 ALA A CA 1
ATOM 673 C C . ALA A 1 83 ? -7.301 -7.744 7.960 1.00 95.00 83 ALA A C 1
ATOM 675 O O . ALA A 1 83 ? -6.908 -7.895 6.806 1.00 95.00 83 ALA A O 1
ATOM 676 N N . PHE A 1 84 ? -6.554 -7.167 8.907 1.00 96.94 84 PHE A N 1
ATOM 677 C CA . PHE A 1 84 ? -5.181 -6.735 8.673 1.00 96.94 84 PHE A CA 1
ATOM 678 C C . PHE A 1 84 ? -4.259 -7.941 8.467 1.00 96.94 84 PHE A C 1
ATOM 680 O O . PHE A 1 84 ? -3.529 -8.014 7.485 1.00 96.94 84 PHE A O 1
ATOM 687 N N . LYS A 1 85 ? -4.349 -8.936 9.359 1.00 96.62 85 LYS A N 1
ATOM 688 C CA . LYS A 1 85 ? -3.504 -10.141 9.323 1.00 96.62 85 LYS A CA 1
ATOM 689 C C . LYS A 1 85 ? -3.701 -10.991 8.068 1.00 96.62 85 LYS A C 1
ATOM 691 O O . LYS A 1 85 ? -2.769 -11.684 7.673 1.00 96.62 85 LYS A O 1
ATOM 696 N N . ALA A 1 86 ? -4.894 -10.967 7.477 1.00 96.81 86 ALA A N 1
ATOM 697 C CA . ALA A 1 86 ? -5.187 -11.704 6.253 1.00 96.81 86 ALA A CA 1
ATOM 698 C C . ALA A 1 86 ? -4.425 -11.147 5.037 1.00 96.81 86 ALA A C 1
ATOM 700 O O . ALA A 1 86 ? -3.959 -11.923 4.209 1.00 96.81 86 ALA A O 1
ATOM 701 N N . GLU A 1 87 ? -4.278 -9.822 4.945 1.00 96.31 87 GLU A N 1
ATOM 702 C CA . GLU A 1 87 ? -3.694 -9.136 3.783 1.00 96.31 87 GLU A CA 1
ATOM 703 C C . GLU A 1 87 ? -2.834 -7.928 4.213 1.00 96.31 87 GLU A C 1
ATOM 705 O O . GLU A 1 87 ? -3.150 -6.783 3.872 1.00 96.31 87 GLU A O 1
ATOM 710 N N . PRO A 1 88 ? -1.748 -8.134 4.980 1.00 96.56 88 PRO A N 1
ATOM 711 C CA . PRO A 1 88 ? -1.008 -7.031 5.597 1.00 96.56 88 PRO A CA 1
ATOM 712 C C . PRO A 1 88 ? -0.411 -6.077 4.557 1.00 96.56 88 PRO A C 1
ATOM 714 O O . PRO A 1 88 ? -0.517 -4.862 4.704 1.00 96.56 88 PRO A O 1
ATOM 717 N N . LEU A 1 89 ? 0.152 -6.614 3.468 1.00 97.50 89 LEU A N 1
ATOM 718 C CA . LEU A 1 89 ? 0.717 -5.811 2.382 1.00 97.50 89 LEU A CA 1
ATOM 719 C C . LEU A 1 89 ? -0.326 -4.931 1.701 1.00 97.50 89 LEU A C 1
ATOM 721 O O . LEU A 1 89 ? -0.078 -3.747 1.494 1.00 97.50 89 LEU A O 1
ATOM 725 N N . ALA A 1 90 ? -1.516 -5.464 1.420 1.00 98.00 90 ALA A N 1
ATOM 726 C CA . ALA A 1 90 ? -2.587 -4.670 0.837 1.00 98.00 90 ALA A CA 1
ATOM 727 C C . ALA A 1 90 ? -2.973 -3.501 1.756 1.00 98.00 90 ALA A C 1
ATOM 729 O O . ALA A 1 90 ? -3.163 -2.386 1.278 1.00 98.00 90 ALA A O 1
ATOM 730 N N . TRP A 1 91 ? -3.046 -3.716 3.074 1.00 98.19 91 TRP A N 1
ATOM 731 C CA . TRP A 1 91 ? -3.331 -2.638 4.025 1.00 98.19 91 TRP A CA 1
ATOM 732 C C . TRP A 1 91 ? -2.228 -1.593 4.102 1.00 98.19 91 TRP A C 1
ATOM 734 O O . TRP A 1 91 ? -2.539 -0.403 4.060 1.00 98.19 91 TRP A O 1
ATOM 744 N N . PHE A 1 92 ? -0.964 -2.009 4.130 1.00 98.12 92 PHE A N 1
ATOM 745 C CA . PHE A 1 92 ? 0.142 -1.062 4.064 1.00 98.12 92 PHE A CA 1
ATOM 746 C C . PHE A 1 92 ? 0.146 -0.262 2.761 1.00 98.12 92 PHE A C 1
ATOM 748 O O . PHE A 1 92 ? 0.343 0.947 2.786 1.00 98.12 92 PHE A O 1
ATOM 755 N N . MET A 1 93 ? -0.126 -0.897 1.622 1.00 98.31 93 MET A N 1
ATOM 756 C CA . MET A 1 93 ? -0.183 -0.202 0.337 1.00 98.31 93 MET A CA 1
ATOM 757 C C . MET A 1 93 ? -1.381 0.749 0.246 1.00 98.31 93 MET A C 1
ATOM 759 O O . MET A 1 93 ? -1.263 1.835 -0.315 1.00 98.31 93 MET A O 1
ATOM 763 N N . ARG A 1 94 ? -2.530 0.402 0.842 1.00 98.19 94 ARG A N 1
ATOM 764 C CA . ARG A 1 94 ? -3.667 1.331 0.980 1.00 98.19 94 ARG A CA 1
ATOM 765 C C . ARG A 1 94 ? -3.280 2.546 1.818 1.00 98.19 94 ARG A C 1
ATOM 767 O O . ARG A 1 94 ? -3.624 3.660 1.434 1.00 98.19 94 ARG A O 1
ATOM 774 N N . ALA A 1 95 ? -2.578 2.328 2.932 1.00 98.19 95 ALA A N 1
ATOM 775 C CA . ALA A 1 95 ? -2.073 3.398 3.789 1.00 98.19 95 ALA A CA 1
ATOM 776 C C . ALA A 1 95 ? -1.091 4.291 3.027 1.00 98.19 95 ALA A C 1
ATOM 778 O O . ALA A 1 95 ? -1.269 5.500 3.017 1.00 98.19 95 ALA A O 1
ATOM 779 N N . PHE A 1 96 ? -0.154 3.704 2.283 1.00 98.00 96 PHE A N 1
ATOM 780 C CA . PHE A 1 96 ? 0.803 4.441 1.457 1.00 98.00 96 PHE A CA 1
ATOM 781 C C . PHE A 1 96 ? 0.115 5.334 0.420 1.00 98.00 96 PHE A C 1
ATOM 783 O O . PHE A 1 96 ? 0.456 6.502 0.258 1.00 98.00 96 PHE A O 1
ATOM 790 N N . VAL A 1 97 ? -0.925 4.828 -0.245 1.00 97.62 97 VAL A N 1
ATOM 791 C CA . VAL A 1 97 ? -1.731 5.650 -1.157 1.00 97.62 97 VAL A CA 1
ATOM 792 C C . VAL A 1 97 ? -2.454 6.771 -0.401 1.00 97.62 97 VAL A C 1
ATOM 794 O O . VAL A 1 97 ? -2.497 7.906 -0.878 1.00 97.62 97 VAL A O 1
ATOM 797 N N . ALA A 1 98 ? -3.005 6.478 0.779 1.00 97.75 98 ALA A N 1
ATOM 798 C CA . ALA A 1 98 ? -3.724 7.455 1.587 1.00 97.75 98 ALA A CA 1
ATOM 799 C C . ALA A 1 98 ? -2.815 8.558 2.158 1.00 97.75 98 ALA A C 1
ATOM 801 O O . ALA A 1 98 ? -3.250 9.706 2.220 1.00 97.75 98 ALA A O 1
ATOM 802 N N . THR A 1 99 ? -1.559 8.264 2.512 1.00 97.00 99 THR A N 1
ATOM 803 C CA . THR A 1 99 ? -0.601 9.283 2.981 1.00 97.00 99 THR A CA 1
ATOM 804 C C . THR A 1 99 ? -0.225 10.269 1.873 1.00 97.00 99 THR A C 1
ATOM 806 O O . THR A 1 99 ? 0.030 11.437 2.157 1.00 97.00 99 THR A O 1
ATOM 809 N N . HIS A 1 100 ? -0.268 9.842 0.606 1.00 95.62 100 HIS A N 1
ATOM 810 C CA . HIS A 1 100 ? 0.083 10.680 -0.545 1.00 95.62 100 HIS A CA 1
ATOM 811 C C . HIS A 1 100 ? -1.108 11.442 -1.143 1.00 95.62 100 HIS A C 1
ATOM 813 O O . HIS A 1 100 ? -0.944 12.564 -1.624 1.00 95.62 100 HIS A O 1
ATOM 819 N N . PHE A 1 101 ? -2.308 10.852 -1.136 1.00 95.44 101 PHE A N 1
ATOM 820 C CA . PHE A 1 101 ? -3.476 11.397 -1.847 1.00 95.44 101 PHE A CA 1
ATOM 821 C C . PHE A 1 101 ? -4.719 11.605 -0.972 1.00 95.44 101 PHE A C 1
ATOM 823 O O . PHE A 1 101 ? -5.736 12.098 -1.459 1.00 95.44 101 PHE A O 1
ATOM 830 N N . GLY A 1 102 ? -4.655 11.251 0.311 1.00 94.81 102 GLY A N 1
ATOM 831 C CA . GLY A 1 102 ? -5.812 11.205 1.195 1.00 94.81 102 GLY A CA 1
ATOM 832 C C . GLY A 1 102 ? -6.691 9.972 0.966 1.00 94.81 102 GLY A C 1
ATOM 833 O O . GLY A 1 102 ? -6.430 9.107 0.131 1.00 94.81 102 GLY A O 1
ATOM 834 N N . GLU A 1 103 ? -7.772 9.878 1.738 1.00 93.56 103 GLU A N 1
ATOM 835 C CA . GLU A 1 103 ? -8.618 8.680 1.755 1.00 93.56 103 GLU A CA 1
ATOM 836 C C . GLU A 1 103 ? -9.640 8.627 0.613 1.00 93.56 103 GLU A C 1
ATOM 838 O O . GLU A 1 103 ? -10.122 7.548 0.267 1.00 93.56 103 GLU A O 1
ATOM 843 N N . VAL A 1 104 ? -9.984 9.773 0.019 1.00 94.50 104 VAL A N 1
ATOM 844 C CA . VAL A 1 104 ? -10.962 9.872 -1.071 1.00 94.50 104 VAL A CA 1
ATOM 845 C C . VAL A 1 104 ? -10.229 10.064 -2.392 1.00 94.50 104 VAL A C 1
ATOM 847 O O . VAL A 1 104 ? -9.701 11.132 -2.677 1.00 94.50 104 VAL A O 1
ATOM 850 N N . LEU A 1 105 ? -10.239 9.018 -3.211 1.00 90.31 105 LEU A N 1
ATOM 851 C CA . LEU A 1 105 ? -9.578 8.960 -4.510 1.00 90.31 105 LEU A CA 1
ATOM 852 C C . LEU A 1 105 ? -10.591 9.073 -5.651 1.00 90.31 105 LEU A C 1
ATOM 854 O O . LEU A 1 105 ? -11.789 8.832 -5.476 1.00 90.31 105 LEU A O 1
ATOM 858 N N . GLU A 1 106 ? -10.100 9.348 -6.853 1.00 87.75 106 GLU A N 1
ATOM 859 C CA . GLU A 1 106 ? -10.896 9.257 -8.077 1.00 87.75 106 GLU A CA 1
ATOM 860 C C . GLU A 1 106 ? -11.403 7.819 -8.315 1.00 87.75 106 GLU A C 1
ATOM 862 O O . GLU A 1 106 ? -10.768 6.826 -7.943 1.00 87.75 106 GLU A O 1
ATOM 867 N N . ASP A 1 107 ? -12.582 7.689 -8.929 1.00 76.94 107 ASP A N 1
ATOM 868 C CA . ASP A 1 107 ? -13.183 6.380 -9.226 1.00 76.94 107 ASP A CA 1
ATOM 869 C C . ASP A 1 107 ? -12.548 5.671 -10.429 1.00 76.94 107 ASP A C 1
ATOM 871 O O . ASP A 1 107 ? -12.727 4.460 -10.572 1.00 76.94 107 ASP A O 1
ATOM 875 N N . SER A 1 108 ? -11.752 6.366 -11.235 1.00 76.38 108 SER A N 1
ATOM 876 C CA . SER A 1 108 ? -10.919 5.780 -12.286 1.00 76.38 108 SER A CA 1
ATOM 877 C C . SER A 1 108 ? -9.614 5.190 -11.735 1.00 76.38 108 SER A C 1
ATOM 879 O O . SER A 1 108 ? -9.179 5.487 -10.617 1.00 76.38 108 SER A O 1
ATOM 881 N N . ALA A 1 109 ? -8.980 4.313 -12.519 1.00 71.94 109 ALA A N 1
ATOM 882 C CA . ALA A 1 109 ? -7.566 4.010 -12.323 1.00 71.94 109 ALA A CA 1
ATOM 883 C C . ALA A 1 109 ? -6.746 5.300 -12.526 1.00 71.94 109 ALA A C 1
ATOM 885 O O . ALA A 1 109 ? -7.160 6.158 -13.314 1.00 71.94 109 ALA A O 1
ATOM 886 N N . PRO A 1 110 ? -5.616 5.463 -11.823 1.00 77.94 110 PRO A N 1
ATOM 887 C CA . PRO A 1 110 ? -4.795 6.648 -11.988 1.00 77.94 110 PRO A CA 1
ATO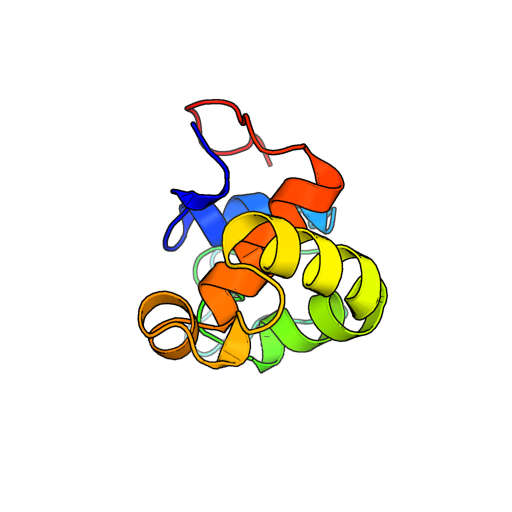M 888 C C . PRO A 1 110 ? -4.284 6.733 -13.431 1.00 77.94 110 PRO A C 1
ATOM 890 O O . PRO A 1 110 ? -3.800 5.742 -13.977 1.00 77.94 110 PRO A O 1
ATOM 893 N N . ALA A 1 111 ? -4.381 7.918 -14.040 1.00 70.56 111 ALA A N 1
ATOM 894 C CA . ALA A 1 111 ? -3.616 8.212 -15.246 1.00 70.56 111 ALA A CA 1
ATOM 895 C C . ALA A 1 111 ? -2.126 8.170 -14.870 1.00 70.56 111 ALA A C 1
ATOM 897 O O . ALA A 1 111 ? -1.706 8.894 -13.962 1.00 70.56 111 ALA A O 1
ATOM 898 N N . LEU A 1 112 ? -1.388 7.267 -15.515 1.00 64.12 112 LEU A N 1
ATOM 899 C CA . LEU A 1 112 ? 0.027 6.962 -15.302 1.00 64.12 112 LEU A CA 1
ATOM 900 C C . LEU A 1 112 ? 0.786 7.153 -16.608 1.00 64.12 112 LEU A C 1
ATOM 902 O O . LEU A 1 112 ? 0.241 6.708 -17.646 1.00 64.12 112 LEU A O 1
#

Radius of gyration: 13.82 Å; chains: 1; bounding box: 29×26×42 Å

pLDDT: mean 93.38, std 5.77, range [64.12, 98.31]